Protein AF-A0A1V5J4P7-F1 (afdb_monomer)

pLDDT: mean 79.21, std 14.18, range [37.12, 92.81]

Radius of gyration: 13.75 Å; Cα contacts (8 Å, |Δi|>4): 20; chains: 1; bounding box: 30×26×31 Å

Solvent-accessible surface area (backbone atoms only — not comparable to full-atom values): 3868 Å² total; per-residue (Å²): 139,82,80,90,73,79,56,70,68,60,56,58,56,47,60,73,44,54,84,42,66,46,52,67,68,66,65,75,79,89,74,68,57,79,36,70,77,40,100,48,88,55,37,58,60,40,52,53,54,50,50,49,69,76,36,71,86,73,119

Sequence (59 aa):
MSGNTESPAKKIFWEKLGTIPAVKNGKIYSIDTDLISRASPRIVDAIEQMARLFHPEIK

Structure (mmCIF, N/CA/C/O backbone):
data_AF-A0A1V5J4P7-F1
#
_entry.id   AF-A0A1V5J4P7-F1
#
loop_
_atom_site.group_PDB
_atom_site.id
_atom_site.type_symbol
_atom_site.label_atom_id
_atom_site.label_alt_id
_atom_site.label_comp_id
_atom_site.label_asym_id
_atom_site.label_entity_id
_atom_site.label_seq_id
_atom_site.pdbx_PDB_ins_code
_atom_site.Cartn_x
_atom_site.Cartn_y
_atom_site.Cartn_z
_atom_site.occupancy
_atom_site.B_iso_or_equiv
_atom_site.auth_seq_id
_atom_site.auth_comp_id
_atom_site.auth_asym_id
_atom_site.auth_atom_id
_atom_site.pdbx_PDB_model_num
ATOM 1 N N . MET A 1 1 ? 16.288 -8.653 2.013 1.00 40.94 1 MET A N 1
ATOM 2 C CA . MET A 1 1 ? 15.380 -8.588 3.177 1.00 40.94 1 MET A CA 1
ATOM 3 C C . MET A 1 1 ? 15.491 -7.212 3.824 1.00 40.94 1 MET A C 1
ATOM 5 O O . MET A 1 1 ? 16.441 -6.995 4.562 1.00 40.94 1 MET A O 1
ATOM 9 N N . SER A 1 2 ? 14.580 -6.279 3.529 1.00 40.22 2 SER A N 1
ATOM 10 C CA . SER A 1 2 ? 14.446 -5.045 4.320 1.00 40.22 2 SER A CA 1
ATOM 11 C C . SER A 1 2 ? 13.287 -5.239 5.291 1.00 40.22 2 SER A C 1
ATOM 13 O O . SER A 1 2 ? 12.212 -5.675 4.883 1.00 40.22 2 SER A O 1
ATOM 15 N N . GLY A 1 3 ? 13.559 -5.048 6.578 1.00 37.12 3 GLY A N 1
ATOM 16 C CA . GLY A 1 3 ? 12.660 -5.397 7.669 1.00 37.12 3 GLY A CA 1
ATOM 17 C C . GLY A 1 3 ? 11.349 -4.617 7.640 1.00 37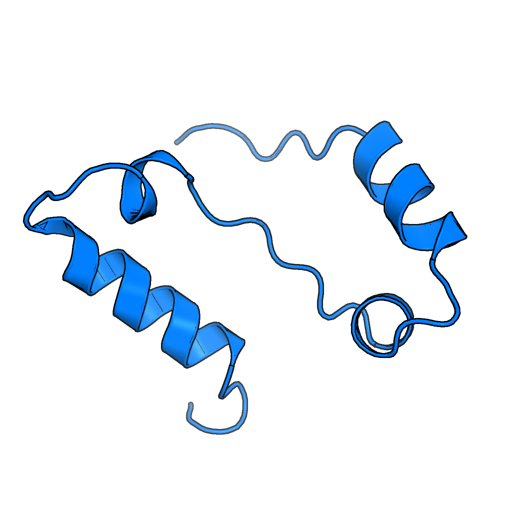.12 3 GLY A C 1
ATOM 18 O O . GLY A 1 3 ? 11.341 -3.393 7.534 1.00 37.12 3 GLY A O 1
ATOM 19 N N . ASN A 1 4 ? 10.248 -5.348 7.819 1.00 51.06 4 ASN A N 1
ATOM 20 C CA . ASN A 1 4 ? 8.968 -4.820 8.278 1.00 51.06 4 ASN A CA 1
ATOM 21 C C . ASN A 1 4 ? 9.134 -4.249 9.695 1.00 51.06 4 ASN A C 1
ATOM 23 O O . ASN A 1 4 ? 8.821 -4.904 10.685 1.00 51.06 4 ASN A O 1
ATOM 27 N N . THR A 1 5 ? 9.632 -3.023 9.814 1.00 49.91 5 THR A N 1
ATOM 28 C CA . THR A 1 5 ? 9.359 -2.183 10.981 1.00 49.91 5 THR A CA 1
ATOM 29 C C . THR A 1 5 ? 8.217 -1.254 10.603 1.00 49.91 5 THR A C 1
ATOM 31 O O . THR A 1 5 ? 8.395 -0.104 10.201 1.00 49.91 5 THR A O 1
ATOM 34 N N . GLU A 1 6 ? 7.000 -1.788 10.685 1.00 57.75 6 GLU A N 1
ATOM 35 C CA . GLU A 1 6 ? 5.788 -0.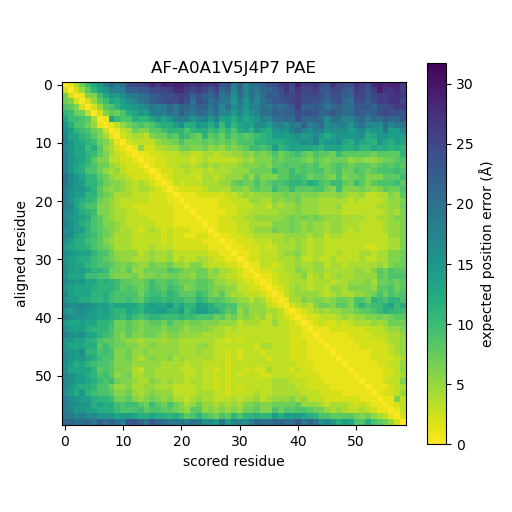983 10.609 1.00 57.75 6 GLU A CA 1
ATOM 36 C C . GLU A 1 6 ? 5.843 0.052 11.738 1.00 57.75 6 GLU A C 1
ATOM 38 O O . GLU A 1 6 ? 5.641 -0.256 12.911 1.00 57.75 6 GLU A O 1
ATOM 43 N N . SER A 1 7 ? 6.214 1.289 11.401 1.00 52.88 7 SER A N 1
ATOM 44 C CA . SER A 1 7 ? 6.300 2.354 12.393 1.00 52.88 7 SER A CA 1
ATOM 45 C C . SER A 1 7 ? 4.904 2.581 12.987 1.00 52.88 7 SER A C 1
ATOM 47 O O . SER A 1 7 ? 3.966 2.821 12.217 1.00 52.88 7 SER A O 1
ATOM 49 N N . PRO A 1 8 ? 4.739 2.575 14.325 1.00 57.12 8 PRO A N 1
ATOM 50 C CA . PRO A 1 8 ? 3.428 2.683 14.976 1.00 57.12 8 PRO A CA 1
ATOM 51 C C . PRO A 1 8 ? 2.659 3.949 14.556 1.00 57.12 8 PRO A C 1
ATOM 53 O O . PRO A 1 8 ? 1.431 3.955 14.505 1.00 57.12 8 PRO A O 1
ATOM 56 N N . ALA A 1 9 ? 3.379 4.995 14.142 1.00 62.31 9 ALA A N 1
ATOM 57 C CA . ALA A 1 9 ? 2.817 6.231 13.610 1.00 62.31 9 ALA A CA 1
ATOM 58 C C . ALA A 1 9 ? 1.956 6.048 12.342 1.00 62.31 9 ALA A C 1
ATOM 60 O O . ALA A 1 9 ? 0.965 6.759 12.181 1.00 62.31 9 ALA A O 1
ATOM 61 N N . LYS A 1 10 ? 2.286 5.098 11.450 1.00 67.50 10 LYS A N 1
ATOM 62 C CA . LYS A 1 10 ? 1.503 4.872 10.219 1.00 67.50 10 LYS A CA 1
ATOM 63 C C . LYS A 1 10 ? 0.130 4.292 10.535 1.00 67.50 10 LYS A C 1
ATOM 65 O O . LYS A 1 10 ? -0.859 4.714 9.944 1.00 67.50 10 LYS A O 1
ATOM 70 N N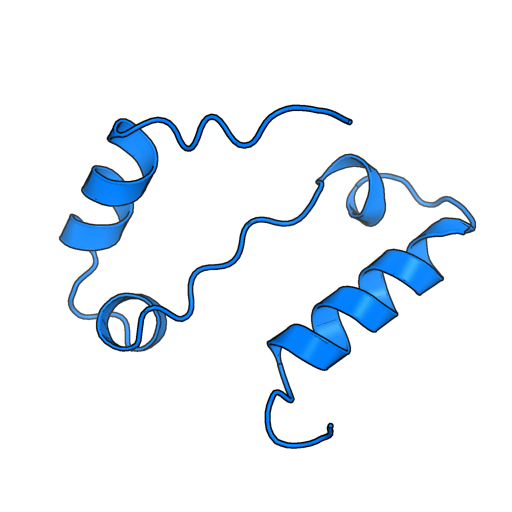 . LYS A 1 11 ? 0.062 3.370 11.495 1.00 70.31 11 LYS A N 1
ATOM 71 C CA . LYS A 1 11 ? -1.197 2.758 11.924 1.00 70.31 11 LYS A CA 1
ATOM 72 C C . LYS A 1 11 ? -2.134 3.801 12.541 1.00 70.31 11 LYS A C 1
ATOM 74 O O . LYS A 1 11 ? -3.275 3.923 12.112 1.00 70.31 11 LYS A O 1
ATOM 79 N N . ILE A 1 12 ? -1.599 4.639 13.432 1.00 78.25 12 ILE A N 1
ATOM 80 C CA . ILE A 1 12 ? -2.334 5.736 14.083 1.00 78.25 12 ILE A CA 1
ATOM 81 C C . ILE A 1 12 ? -2.859 6.756 13.0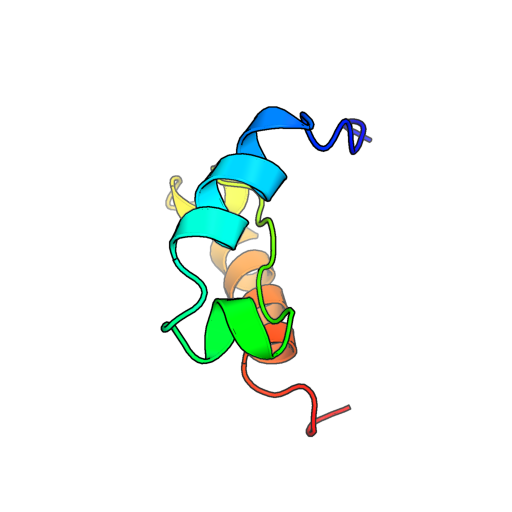59 1.00 78.25 12 ILE A C 1
ATOM 83 O O . ILE A 1 12 ? -3.943 7.310 13.230 1.00 78.25 12 ILE A O 1
ATOM 87 N N . PHE A 1 13 ? -2.107 7.027 11.986 1.00 86.00 13 PHE A N 1
ATOM 88 C CA . PHE A 1 13 ? -2.563 7.922 10.919 1.00 86.00 13 PHE A CA 1
ATOM 89 C C . PHE A 1 13 ? -3.797 7.366 10.200 1.00 86.00 13 PHE A C 1
ATOM 91 O O . PHE A 1 13 ? -4.783 8.083 10.037 1.00 86.00 13 PHE A O 1
ATOM 98 N N . TRP A 1 14 ? -3.767 6.089 9.813 1.00 86.12 14 TRP A N 1
ATOM 99 C CA . TRP A 1 14 ? -4.887 5.464 9.115 1.00 86.12 14 TRP A CA 1
ATOM 100 C C . TRP A 1 14 ? -6.104 5.260 10.015 1.00 86.12 14 TRP A C 1
ATOM 102 O O . TRP A 1 14 ? -7.217 5.471 9.551 1.00 86.12 14 TRP A O 1
ATOM 112 N N . GLU A 1 15 ? -5.917 4.948 11.300 1.00 83.12 15 GLU A N 1
ATOM 113 C CA . GLU A 1 15 ? -7.010 4.812 12.278 1.00 83.12 15 GLU A CA 1
ATOM 114 C C . GLU A 1 15 ? -7.868 6.085 12.393 1.0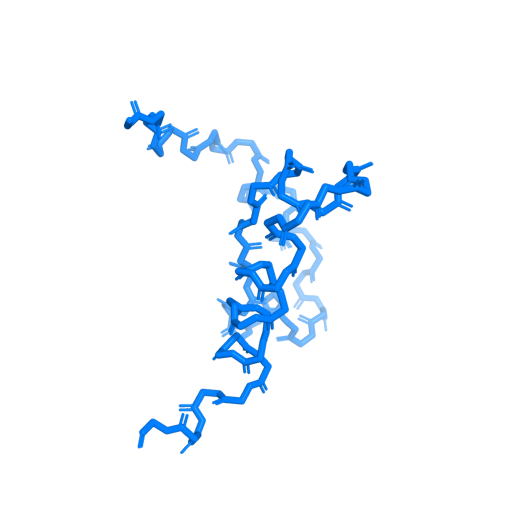0 83.12 15 GLU A C 1
ATOM 116 O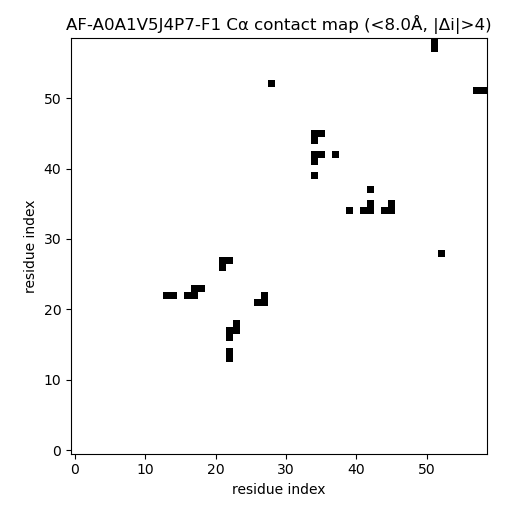 O . GLU A 1 15 ? -9.086 6.000 12.559 1.00 83.12 15 GLU A O 1
ATOM 121 N N . LYS A 1 16 ? -7.274 7.274 12.209 1.00 88.62 16 LYS A N 1
ATOM 122 C CA . LYS A 1 16 ? -8.020 8.548 12.167 1.00 88.62 16 LYS A CA 1
ATOM 123 C C . LYS A 1 16 ? -8.968 8.651 10.970 1.00 88.62 16 LYS A C 1
ATOM 125 O O . 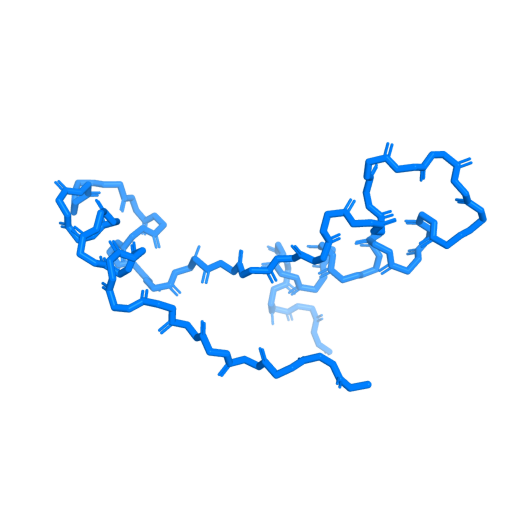LYS A 1 16 ? -9.964 9.364 11.041 1.00 88.62 16 LYS A O 1
ATOM 130 N N . LEU A 1 17 ? -8.688 7.931 9.885 1.00 87.25 17 LEU A N 1
ATOM 131 C CA . LEU A 1 17 ? -9.508 7.864 8.673 1.00 87.25 17 LEU A CA 1
ATOM 132 C C . LEU A 1 17 ? -10.485 6.679 8.715 1.00 87.25 17 LEU A C 1
ATOM 134 O O . LEU A 1 17 ? -10.794 6.064 7.694 1.00 87.25 17 LEU A O 1
ATOM 138 N N . GLY A 1 18 ? -11.008 6.372 9.902 1.00 83.94 18 GLY A N 1
ATOM 139 C CA . GLY A 1 18 ? -11.901 5.243 10.148 1.00 83.94 18 GLY A CA 1
ATOM 140 C C . GLY A 1 18 ? -13.238 5.283 9.403 1.00 83.94 18 GLY A C 1
ATOM 141 O O . GLY A 1 18 ? -13.991 4.327 9.503 1.00 83.94 18 GLY A O 1
ATOM 142 N N . THR A 1 19 ? -13.572 6.338 8.652 1.00 91.69 19 THR A N 1
ATOM 143 C CA . THR A 1 19 ? -14.744 6.362 7.757 1.00 91.69 19 THR A CA 1
ATOM 144 C C . THR A 1 19 ? -14.476 5.680 6.414 1.00 91.69 19 THR A C 1
ATOM 146 O O . THR A 1 19 ? -15.422 5.213 5.780 1.00 91.69 19 THR A O 1
ATOM 149 N N . ILE A 1 20 ? -13.209 5.567 6.004 1.00 92.81 20 ILE A N 1
ATOM 150 C CA . ILE A 1 20 ? -12.809 4.979 4.726 1.00 92.81 20 ILE A CA 1
ATOM 151 C C . ILE A 1 20 ? -12.983 3.451 4.788 1.00 92.81 20 ILE A C 1
ATOM 153 O O . ILE A 1 20 ? -12.420 2.809 5.680 1.00 92.81 20 ILE A O 1
ATOM 157 N N . PRO A 1 21 ? -13.698 2.826 3.831 1.00 90.88 21 PRO A N 1
ATOM 158 C CA . PRO A 1 21 ? -13.921 1.379 3.825 1.00 90.88 21 PRO A CA 1
ATOM 159 C C . PRO A 1 21 ? -12.632 0.551 3.852 1.00 90.88 21 PRO A C 1
ATOM 161 O O . PRO A 1 21 ? -12.581 -0.485 4.508 1.00 90.88 21 PRO A O 1
ATOM 164 N N . ALA A 1 22 ? -11.574 1.016 3.181 1.00 88.62 22 ALA A N 1
ATOM 165 C CA . ALA A 1 22 ? -10.273 0.351 3.186 1.00 88.62 22 ALA A CA 1
ATOM 166 C C . ALA A 1 22 ? -9.652 0.288 4.594 1.00 88.62 22 ALA A C 1
ATOM 168 O O . ALA A 1 22 ? -9.121 -0.751 4.975 1.00 88.62 22 ALA A O 1
ATOM 169 N N . VAL A 1 23 ? -9.790 1.355 5.390 1.00 89.56 23 VAL A N 1
ATOM 170 C CA . VAL A 1 23 ? -9.313 1.401 6.780 1.00 89.56 23 VAL A CA 1
ATOM 171 C C . VAL A 1 23 ? -10.160 0.490 7.664 1.00 89.56 23 VAL A C 1
ATOM 173 O O . VAL A 1 23 ? -9.613 -0.341 8.383 1.00 89.56 23 VAL A O 1
ATOM 176 N N . LYS A 1 24 ? -11.495 0.589 7.566 1.00 88.75 24 LYS A N 1
ATOM 177 C CA . LYS A 1 24 ? -12.424 -0.249 8.345 1.00 88.75 24 LYS A CA 1
ATOM 178 C C . LYS A 1 24 ? -12.205 -1.743 8.116 1.00 88.75 24 LYS A C 1
ATOM 180 O O . LYS A 1 24 ? -12.256 -2.522 9.059 1.00 88.75 24 LYS A O 1
ATOM 185 N N . ASN A 1 25 ? -11.956 -2.129 6.868 1.00 88.75 25 ASN A N 1
ATOM 186 C CA . ASN A 1 25 ? -11.808 -3.526 6.470 1.00 88.75 25 ASN A CA 1
ATOM 187 C C . ASN A 1 25 ? -10.359 -4.033 6.576 1.00 88.75 25 ASN A C 1
ATOM 189 O O . ASN A 1 25 ? -10.075 -5.128 6.097 1.00 88.75 25 ASN A O 1
ATOM 193 N N . GLY A 1 26 ? -9.433 -3.240 7.133 1.00 86.50 26 GLY A N 1
ATOM 194 C CA . GLY A 1 26 ? -8.022 -3.621 7.259 1.00 86.50 26 GLY A CA 1
ATOM 195 C C . GLY A 1 26 ? -7.307 -3.837 5.919 1.00 86.50 26 GLY A C 1
ATOM 196 O O . GLY A 1 26 ? -6.285 -4.513 5.870 1.00 86.50 26 GLY A O 1
ATOM 197 N N . LYS A 1 27 ? -7.828 -3.273 4.823 1.00 88.25 27 LYS A N 1
ATOM 198 C CA . LYS A 1 27 ? -7.281 -3.394 3.462 1.00 88.25 27 LYS A CA 1
ATOM 199 C C . LYS A 1 27 ? -6.243 -2.304 3.187 1.00 88.25 27 LYS A C 1
ATOM 201 O O . LYS A 1 27 ? -6.378 -1.527 2.244 1.00 88.25 27 LYS A O 1
ATOM 206 N N . ILE A 1 28 ? -5.236 -2.215 4.051 1.00 87.44 28 ILE A N 1
ATOM 207 C CA . ILE A 1 28 ? -4.116 -1.281 3.913 1.00 87.44 28 ILE A CA 1
ATOM 208 C C . ILE A 1 28 ? -2.861 -2.113 3.706 1.00 87.44 28 ILE A C 1
ATOM 210 O O . ILE A 1 28 ? -2.449 -2.850 4.597 1.00 87.44 28 ILE A O 1
ATOM 214 N N . TYR A 1 29 ? -2.260 -1.982 2.531 1.00 86.44 29 TYR A N 1
ATOM 215 C CA . TYR A 1 29 ? -1.110 -2.779 2.131 1.00 86.44 29 TYR A CA 1
ATOM 216 C C . TYR A 1 29 ? 0.081 -1.864 1.876 1.00 86.44 29 TYR A C 1
ATOM 218 O O . TYR A 1 29 ? -0.044 -0.833 1.211 1.00 86.44 29 TYR A O 1
ATOM 226 N N . SER A 1 30 ? 1.237 -2.229 2.421 1.00 84.81 30 SER A N 1
ATOM 227 C CA . SER A 1 30 ? 2.506 -1.624 2.042 1.00 84.81 30 SER A CA 1
ATOM 228 C C . SER A 1 30 ? 2.997 -2.275 0.752 1.00 84.81 30 SER A C 1
ATOM 230 O O . SER A 1 30 ? 2.933 -3.490 0.585 1.00 84.81 30 SER A O 1
ATOM 232 N N . ILE A 1 31 ? 3.488 -1.453 -0.167 1.00 82.19 31 ILE A N 1
ATOM 233 C CA . ILE A 1 31 ? 4.161 -1.913 -1.377 1.00 82.19 31 ILE A CA 1
ATOM 234 C C . ILE A 1 31 ? 5.505 -1.204 -1.481 1.00 82.19 31 ILE A C 1
ATOM 236 O O . ILE A 1 31 ? 5.645 -0.060 -1.040 1.00 82.19 31 ILE A O 1
ATOM 240 N N . ASP A 1 32 ? 6.500 -1.904 -2.014 1.00 82.50 32 ASP A N 1
ATOM 241 C CA . ASP A 1 32 ? 7.824 -1.335 -2.218 1.00 82.50 32 ASP A CA 1
ATOM 242 C C . ASP A 1 32 ? 7.770 -0.277 -3.328 1.00 82.50 32 ASP A C 1
ATOM 244 O O . ASP A 1 32 ? 7.512 -0.570 -4.499 1.00 82.50 32 ASP A O 1
ATOM 248 N N . THR A 1 33 ? 8.020 0.976 -2.956 1.00 80.56 33 THR A N 1
ATOM 249 C CA . THR A 1 33 ? 8.008 2.107 -3.882 1.00 80.56 33 THR A CA 1
ATOM 250 C C . THR A 1 33 ? 9.081 1.971 -4.964 1.00 80.56 33 THR A C 1
ATOM 252 O O . THR A 1 33 ? 8.869 2.465 -6.070 1.00 80.56 33 THR A O 1
ATOM 255 N N . ASP A 1 34 ? 10.201 1.279 -4.721 1.00 81.31 34 ASP A N 1
ATOM 256 C CA . ASP A 1 34 ? 11.229 1.046 -5.749 1.00 81.31 34 ASP A CA 1
ATOM 257 C C . ASP A 1 34 ? 10.746 0.106 -6.869 1.00 81.31 34 ASP A C 1
ATOM 259 O O . ASP A 1 34 ? 11.331 0.102 -7.957 1.00 81.31 34 ASP A O 1
ATOM 263 N N . LEU A 1 35 ? 9.684 -0.679 -6.638 1.00 78.44 35 LEU A N 1
ATOM 264 C CA . LEU A 1 35 ? 9.057 -1.513 -7.672 1.00 78.44 35 LEU A CA 1
ATOM 265 C C . LEU A 1 35 ? 8.144 -0.710 -8.610 1.00 78.44 35 LEU A C 1
ATOM 267 O O . LEU A 1 35 ? 7.998 -1.084 -9.770 1.00 78.44 35 LEU A O 1
ATOM 271 N N . ILE A 1 36 ? 7.557 0.394 -8.135 1.00 79.69 36 ILE A N 1
ATOM 272 C CA . ILE A 1 36 ? 6.527 1.154 -8.873 1.00 79.69 36 ILE A CA 1
ATOM 273 C C . ILE A 1 36 ? 7.068 2.481 -9.413 1.00 79.69 36 ILE A C 1
ATOM 275 O O . ILE A 1 36 ? 6.724 2.902 -10.513 1.00 79.69 36 ILE A O 1
ATOM 279 N N . SER A 1 37 ? 7.915 3.165 -8.644 1.00 80.31 37 SER A N 1
ATOM 280 C CA . SER A 1 37 ? 8.395 4.514 -8.979 1.00 80.31 37 SER A CA 1
ATOM 281 C C . SER A 1 37 ? 9.441 4.537 -10.093 1.00 80.31 37 SER A C 1
ATOM 283 O O . SER A 1 37 ? 9.697 5.589 -10.678 1.00 80.31 37 SER A O 1
ATOM 285 N N . ARG A 1 38 ? 10.045 3.386 -10.405 1.00 82.38 38 ARG A N 1
ATOM 286 C CA . ARG 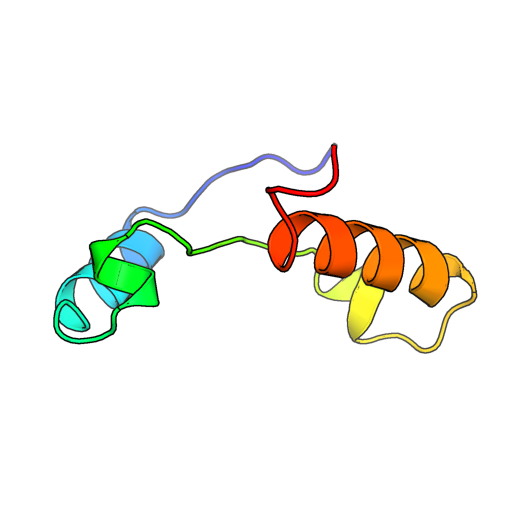A 1 38 ? 11.059 3.250 -11.451 1.00 82.38 38 ARG A CA 1
ATOM 287 C C . ARG A 1 38 ? 10.482 2.468 -12.620 1.00 82.38 38 ARG A C 1
ATOM 289 O O . ARG A 1 38 ? 10.090 1.315 -12.453 1.00 82.38 38 ARG A O 1
ATOM 296 N N . ALA A 1 39 ? 10.526 3.059 -13.814 1.00 74.81 39 ALA A N 1
ATOM 297 C CA . ALA A 1 39 ? 10.253 2.368 -15.073 1.00 74.81 39 ALA A CA 1
ATOM 298 C C . ALA A 1 39 ? 11.374 1.353 -15.368 1.00 74.81 39 ALA A C 1
ATOM 300 O O . ALA A 1 39 ? 12.276 1.591 -16.166 1.00 74.81 39 ALA A O 1
ATOM 301 N N . SER A 1 40 ? 11.349 0.240 -14.643 1.00 81.31 40 SER A N 1
ATOM 302 C CA 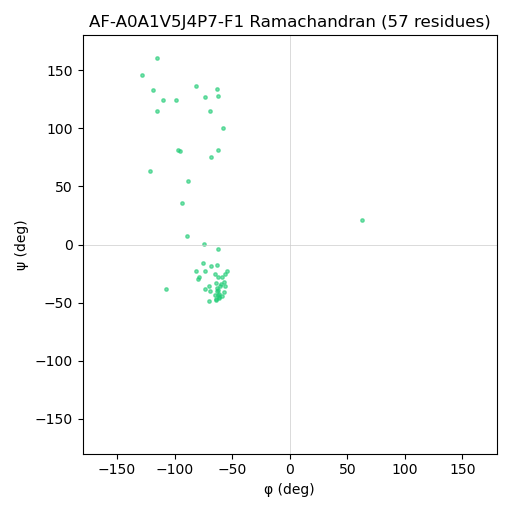. SER A 1 40 ? 12.286 -0.871 -14.759 1.00 81.31 40 SER A CA 1
ATOM 303 C C . SER A 1 40 ? 11.552 -2.125 -15.239 1.00 81.31 40 SER A C 1
ATOM 305 O O . SER A 1 40 ? 10.337 -2.219 -15.057 1.00 81.31 40 SER A O 1
ATOM 307 N N . PRO A 1 41 ? 12.261 -3.129 -15.782 1.00 84.31 41 PRO A N 1
ATOM 308 C CA . PRO A 1 41 ? 11.646 -4.398 -16.183 1.00 84.31 41 PRO A CA 1
ATOM 309 C C . PRO A 1 41 ? 10.854 -5.105 -15.067 1.00 84.31 41 PRO A C 1
ATOM 311 O O . PRO A 1 41 ? 9.934 -5.861 -15.354 1.00 84.31 41 PRO A O 1
ATOM 314 N N . ARG A 1 42 ? 11.159 -4.813 -13.795 1.00 82.94 42 ARG A N 1
ATOM 315 C CA . ARG A 1 42 ? 10.475 -5.366 -12.612 1.00 82.94 42 ARG A CA 1
ATOM 316 C C . ARG A 1 42 ? 9.081 -4.779 -12.362 1.00 82.94 42 ARG A C 1
ATOM 318 O O . ARG A 1 42 ? 8.431 -5.149 -11.391 1.00 82.94 42 ARG A O 1
ATOM 325 N N . ILE A 1 43 ? 8.603 -3.863 -13.209 1.00 86.44 43 ILE A N 1
ATOM 326 C CA . ILE A 1 43 ? 7.235 -3.332 -13.112 1.00 86.44 43 ILE A CA 1
ATOM 327 C C . ILE A 1 43 ? 6.188 -4.448 -13.228 1.00 86.44 43 ILE A C 1
ATOM 329 O O . ILE A 1 43 ? 5.116 -4.356 -12.639 1.00 86.44 43 ILE A O 1
ATOM 333 N N . VAL A 1 44 ? 6.519 -5.531 -13.938 1.00 88.81 44 VAL A N 1
ATOM 334 C CA . VAL A 1 44 ? 5.663 -6.717 -14.051 1.00 88.81 44 VAL A CA 1
ATOM 335 C C . VAL A 1 44 ? 5.430 -7.356 -12.678 1.00 88.81 44 VAL A C 1
ATOM 337 O O . VAL A 1 44 ? 4.285 -7.653 -12.344 1.00 88.81 44 VAL A O 1
ATOM 340 N N . ASP A 1 45 ? 6.467 -7.458 -11.842 1.00 87.81 45 ASP A N 1
ATOM 341 C CA . ASP A 1 45 ? 6.352 -7.986 -10.475 1.00 87.81 45 ASP A CA 1
ATOM 342 C C . ASP A 1 45 ? 5.441 -7.100 -9.610 1.00 87.81 45 ASP A C 1
ATOM 344 O O . ASP A 1 45 ? 4.662 -7.589 -8.791 1.00 87.81 45 ASP A O 1
ATOM 348 N N . ALA A 1 46 ? 5.515 -5.778 -9.803 1.00 87.62 46 ALA A N 1
ATOM 349 C CA . ALA A 1 46 ? 4.648 -4.827 -9.116 1.00 87.62 46 ALA A CA 1
ATOM 350 C C . ALA A 1 46 ? 3.178 -5.008 -9.525 1.00 87.62 46 ALA A C 1
ATOM 352 O O . ALA A 1 46 ? 2.295 -5.023 -8.666 1.00 87.62 46 ALA A O 1
ATOM 353 N N . ILE A 1 47 ? 2.918 -5.183 -10.826 1.00 89.75 47 ILE A N 1
ATOM 354 C CA . ILE A 1 47 ? 1.573 -5.425 -11.364 1.00 89.75 47 ILE A CA 1
ATOM 355 C C . ILE A 1 47 ? 1.010 -6.736 -10.812 1.00 89.75 47 ILE A C 1
ATOM 357 O O . ILE A 1 47 ? -0.143 -6.762 -10.385 1.00 89.75 47 ILE A O 1
ATOM 361 N N . GLU A 1 48 ? 1.810 -7.803 -10.759 1.00 89.56 48 GLU A N 1
ATOM 362 C CA . GLU A 1 48 ? 1.375 -9.083 -10.196 1.00 89.56 48 GLU A CA 1
ATOM 363 C C . GLU A 1 48 ? 1.005 -8.950 -8.710 1.00 89.56 48 GLU A C 1
ATOM 365 O O . GLU A 1 48 ? -0.051 -9.422 -8.282 1.00 89.56 48 GLU A O 1
ATOM 370 N N . GLN A 1 49 ? 1.833 -8.260 -7.920 1.00 88.75 49 GLN A N 1
ATOM 371 C CA . GLN A 1 49 ? 1.533 -8.003 -6.511 1.00 88.75 49 GLN A CA 1
ATOM 372 C C . GLN A 1 49 ? 0.245 -7.189 -6.348 1.00 88.75 49 GLN A C 1
ATOM 374 O O . GLN A 1 49 ? -0.614 -7.558 -5.550 1.00 88.75 49 GLN A O 1
ATOM 379 N N . MET A 1 50 ? 0.064 -6.121 -7.129 1.00 89.06 50 MET A N 1
ATOM 380 C CA . MET A 1 50 ? -1.152 -5.304 -7.086 1.00 89.06 50 MET A CA 1
ATOM 381 C C . MET A 1 50 ? -2.397 -6.094 -7.495 1.00 89.06 50 MET A C 1
ATOM 383 O O . MET A 1 50 ? -3.434 -5.964 -6.847 1.00 89.06 50 MET A O 1
ATOM 387 N N . ALA A 1 51 ? -2.296 -6.950 -8.513 1.00 91.56 51 ALA A N 1
ATOM 388 C CA . ALA A 1 51 ? -3.398 -7.807 -8.936 1.00 91.56 51 ALA A CA 1
ATOM 389 C C . ALA A 1 51 ? -3.858 -8.729 -7.795 1.00 91.56 51 ALA A C 1
ATOM 391 O O . ALA A 1 51 ? -5.054 -8.802 -7.522 1.00 91.56 51 ALA A O 1
ATOM 392 N N . ARG A 1 52 ? -2.923 -9.347 -7.058 1.00 88.00 52 ARG A N 1
ATOM 393 C CA . ARG A 1 52 ? -3.235 -10.185 -5.882 1.00 88.00 52 ARG A CA 1
ATOM 394 C C . ARG A 1 52 ? -3.873 -9.395 -4.734 1.00 88.00 52 ARG A C 1
ATOM 396 O O . ARG A 1 52 ? -4.692 -9.939 -4.001 1.00 88.00 52 ARG A O 1
ATOM 403 N N . LEU A 1 53 ? -3.500 -8.125 -4.564 1.00 88.38 53 LEU A N 1
ATOM 404 C CA . LEU A 1 53 ? -4.080 -7.247 -3.541 1.00 88.38 53 LEU A CA 1
ATOM 405 C C . LEU A 1 53 ? -5.501 -6.791 -3.895 1.00 88.38 53 LEU A C 1
ATOM 407 O O . LEU A 1 53 ? -6.351 -6.685 -3.010 1.00 88.38 53 LEU A O 1
ATOM 411 N N . PHE A 1 54 ? -5.760 -6.508 -5.172 1.00 88.81 54 PHE A N 1
ATOM 412 C CA . PHE A 1 54 ? -7.075 -6.072 -5.640 1.00 88.81 54 PHE A CA 1
ATOM 413 C C . PHE A 1 54 ? -8.066 -7.218 -5.815 1.00 88.81 54 PHE A C 1
ATOM 415 O O . PHE A 1 54 ? -9.257 -7.000 -5.600 1.00 88.81 54 PHE A O 1
ATOM 422 N N . HIS A 1 55 ? -7.573 -8.417 -6.128 1.00 89.12 55 HIS A N 1
ATOM 423 C CA . HIS A 1 55 ? -8.382 -9.605 -6.381 1.00 89.12 55 HIS A CA 1
ATOM 424 C C . HIS A 1 55 ? -8.030 -10.761 -5.432 1.00 89.12 55 HIS A C 1
ATOM 426 O O . HIS A 1 55 ? -7.559 -11.808 -5.882 1.00 89.12 55 HIS A O 1
ATOM 432 N N . PRO A 1 56 ? -8.235 -10.613 -4.109 1.00 82.06 56 PRO A N 1
ATOM 433 C CA . PRO A 1 56 ? -7.955 -11.679 -3.145 1.00 82.06 56 PRO A CA 1
ATOM 434 C C . PRO A 1 56 ? -8.817 -12.938 -3.350 1.00 82.06 56 PRO A C 1
ATOM 436 O O . PRO A 1 56 ? -8.482 -13.998 -2.824 1.00 82.06 56 PRO A O 1
ATOM 439 N N . GLU A 1 57 ? -9.925 -12.832 -4.085 1.00 86.69 57 GLU A N 1
ATOM 440 C CA . GLU A 1 57 ? -10.799 -13.938 -4.480 1.00 86.69 57 GLU A CA 1
ATOM 441 C C . GLU A 1 57 ? -10.205 -14.834 -5.574 1.00 86.69 57 GLU A C 1
ATOM 443 O O . GLU A 1 57 ? -10.595 -15.995 -5.690 1.00 86.69 57 GLU A O 1
ATOM 448 N N . ILE A 1 58 ? -9.259 -14.312 -6.359 1.00 78.81 58 ILE A N 1
ATOM 449 C CA . ILE A 1 58 ? -8.586 -15.036 -7.436 1.00 78.81 58 ILE A CA 1
ATOM 450 C C . ILE A 1 58 ? -7.284 -15.596 -6.859 1.00 78.81 58 ILE A C 1
ATOM 452 O O . ILE A 1 58 ? -6.212 -15.000 -6.991 1.00 78.81 58 ILE A O 1
ATOM 456 N N . LYS A 1 59 ? -7.391 -16.720 -6.149 1.00 56.38 59 LYS A N 1
ATOM 457 C CA . LYS A 1 59 ? -6.240 -17.482 -5.660 1.00 56.38 59 LYS A CA 1
ATOM 458 C C . LYS A 1 59 ? -6.091 -18.790 -6.416 1.00 56.38 59 LYS A C 1
ATOM 460 O O . LYS A 1 59 ? -7.121 -19.472 -6.602 1.00 56.38 59 LYS A O 1
#

Mean predicted aligned error: 7.96 Å

Secondary structure (DSSP, 8-state):
-------HHHHHHHHTTTTSHHHHTT------HHHHSS-STTHHHHHHHHHHHH-TT--

Foldseek 3Di:
DDDPPPPVVVLVVLVVVCVDPCSVVVLDDDDDCVQPVDPDPSVVVVVVVVCCSVCVVPD